Protein AF-A0AAP0E7V7-F1 (afdb_monomer)

Structure (mmCIF, N/CA/C/O backbone):
data_AF-A0AAP0E7V7-F1
#
_entry.id   AF-A0AAP0E7V7-F1
#
loop_
_atom_site.group_PDB
_atom_site.id
_atom_site.type_symbol
_atom_site.label_atom_id
_atom_site.label_alt_id
_atom_site.label_comp_id
_atom_site.label_asym_id
_atom_site.label_entity_id
_atom_site.label_seq_id
_atom_site.pdbx_PDB_ins_code
_atom_site.Cartn_x
_atom_site.Cartn_y
_atom_site.Cartn_z
_atom_site.occupancy
_atom_site.B_iso_or_equiv
_atom_site.auth_seq_id
_atom_site.auth_comp_id
_atom_site.auth_asym_id
_atom_site.auth_atom_id
_atom_site.pdbx_PDB_model_num
ATOM 1 N N . MET A 1 1 ? 67.922 8.436 6.495 1.00 41.59 1 MET A N 1
ATOM 2 C CA . MET A 1 1 ? 66.535 8.089 6.155 1.00 41.59 1 MET A CA 1
ATOM 3 C C . MET A 1 1 ? 66.139 6.976 7.114 1.00 41.59 1 MET A C 1
ATOM 5 O O . MET A 1 1 ? 66.466 5.829 6.859 1.00 41.59 1 MET A O 1
ATOM 9 N N . GLU A 1 2 ? 65.877 7.317 8.380 1.00 47.53 2 GLU A N 1
ATOM 10 C CA . GLU A 1 2 ? 64.503 7.602 8.859 1.00 47.53 2 GLU A CA 1
ATOM 11 C C . GLU A 1 2 ? 63.650 6.352 8.574 1.00 47.53 2 GLU A C 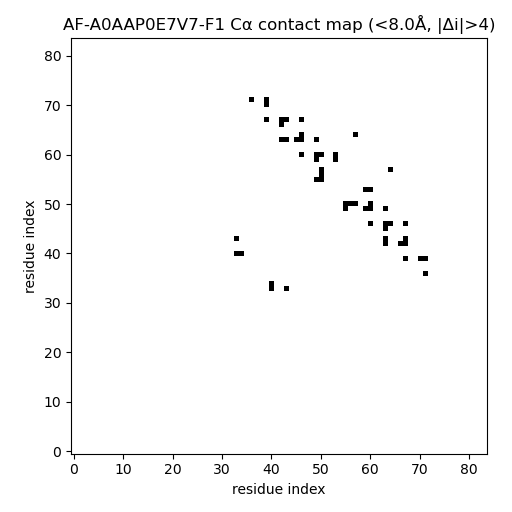1
ATOM 13 O O . GLU A 1 2 ? 63.177 6.185 7.458 1.00 47.53 2 GLU A O 1
ATOM 18 N N . ASP A 1 3 ? 63.624 5.304 9.403 1.00 43.09 3 ASP A N 1
ATOM 19 C CA . ASP A 1 3 ? 63.446 5.212 10.865 1.00 43.09 3 ASP A CA 1
ATOM 20 C C . ASP A 1 3 ? 62.072 5.712 11.341 1.00 43.09 3 ASP A C 1
ATOM 22 O O . ASP A 1 3 ? 61.907 6.879 11.681 1.00 43.09 3 ASP A O 1
ATOM 26 N N . LEU A 1 4 ? 61.096 4.794 11.313 1.00 51.44 4 LEU A N 1
ATOM 27 C CA . LEU A 1 4 ? 60.055 4.558 12.330 1.00 51.44 4 LEU A CA 1
ATOM 28 C C . LEU A 1 4 ? 59.333 3.257 11.885 1.00 51.44 4 LEU A C 1
ATOM 30 O O . LEU A 1 4 ? 58.506 3.283 10.983 1.00 51.44 4 LEU A O 1
ATOM 34 N N . LYS A 1 5 ? 59.677 2.029 12.310 1.00 46.44 5 LYS A N 1
ATOM 35 C CA . LYS A 1 5 ? 59.780 1.517 13.689 1.00 46.44 5 LYS A CA 1
ATOM 36 C C . LYS A 1 5 ? 58.642 2.125 14.509 1.00 46.44 5 LYS A C 1
ATOM 38 O O . LYS A 1 5 ? 58.615 3.317 14.717 1.00 46.44 5 LYS A O 1
ATOM 43 N N . LYS A 1 6 ? 57.702 1.377 15.063 1.00 42.22 6 LYS A N 1
ATOM 44 C CA . LYS A 1 6 ? 57.981 0.762 16.353 1.00 42.22 6 LYS A CA 1
ATOM 45 C C . LYS A 1 6 ? 56.709 0.065 16.838 1.00 42.22 6 LYS A C 1
ATOM 47 O O . LYS A 1 6 ? 55.702 0.695 17.132 1.00 42.22 6 LYS A O 1
ATOM 52 N N . THR A 1 7 ? 56.788 -1.255 16.894 1.00 48.59 7 THR A N 1
ATOM 53 C CA . THR A 1 7 ? 56.140 -2.059 17.931 1.00 48.59 7 THR A CA 1
ATOM 54 C C . THR A 1 7 ? 56.725 -1.645 19.284 1.00 48.59 7 THR A C 1
ATOM 56 O O . THR A 1 7 ? 57.933 -1.440 19.314 1.00 48.59 7 THR A O 1
ATOM 59 N N . GLU A 1 8 ? 55.900 -1.593 20.341 1.00 49.00 8 GLU A N 1
ATOM 60 C CA . GLU A 1 8 ? 56.126 -1.057 21.710 1.00 49.00 8 GLU A CA 1
ATOM 61 C C . GLU A 1 8 ? 55.542 0.354 21.890 1.00 49.00 8 GLU A C 1
ATOM 63 O O . GLU A 1 8 ? 55.822 1.240 21.100 1.00 49.00 8 GLU A O 1
ATOM 68 N N . GLU A 1 9 ? 54.704 0.679 22.872 1.00 38.84 9 GLU A N 1
ATOM 69 C CA . GLU A 1 9 ? 54.489 0.130 24.209 1.00 38.84 9 GLU A CA 1
ATOM 70 C C . GLU A 1 9 ? 53.133 0.637 24.723 1.00 38.84 9 GLU A C 1
ATOM 72 O O . GLU A 1 9 ? 52.672 1.723 24.380 1.00 38.84 9 GLU A O 1
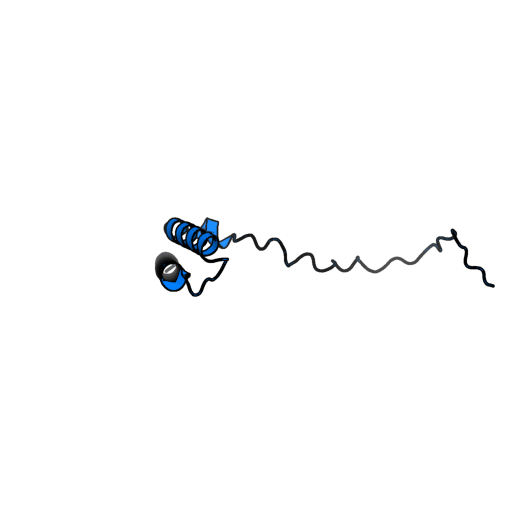ATOM 77 N N . ARG A 1 10 ? 52.515 -0.139 25.606 1.00 46.44 10 ARG A N 1
ATOM 78 C CA . ARG A 1 10 ? 51.455 0.315 26.505 1.00 46.44 10 ARG A CA 1
ATOM 79 C C . ARG A 1 10 ? 52.046 1.328 27.501 1.00 46.44 10 ARG A C 1
ATOM 81 O O . ARG A 1 10 ? 52.982 0.949 28.199 1.00 46.44 10 ARG A O 1
ATOM 88 N N . PRO A 1 11 ? 51.453 2.516 27.714 1.00 46.38 11 PRO A N 1
ATOM 89 C CA . PRO A 1 11 ? 51.522 3.179 29.006 1.00 46.38 11 PRO A CA 1
ATOM 90 C C . PRO A 1 11 ? 50.262 2.808 29.787 1.00 46.38 11 PRO A C 1
ATOM 92 O O . PRO A 1 11 ? 49.133 2.976 29.325 1.00 46.38 11 PRO A O 1
ATOM 95 N N . LEU A 1 12 ? 50.449 2.242 30.973 1.00 46.09 12 LEU A N 1
ATOM 96 C CA . LEU A 1 12 ? 49.380 2.091 31.948 1.00 46.09 12 LEU A CA 1
ATOM 97 C C . LEU A 1 12 ? 48.813 3.475 32.352 1.00 46.09 12 LEU A C 1
ATOM 99 O O . LEU A 1 12 ? 49.582 4.387 32.623 1.00 46.09 12 LEU A O 1
ATOM 103 N N . GLN A 1 13 ? 47.479 3.518 32.515 1.00 46.78 13 GLN A N 1
ATOM 104 C CA . GLN A 1 13 ? 46.685 4.342 33.455 1.00 46.78 13 GLN A CA 1
ATOM 105 C C . GLN A 1 13 ? 46.239 5.770 33.060 1.00 46.78 13 GLN A C 1
ATOM 107 O O . GLN A 1 13 ? 46.973 6.743 33.192 1.00 46.78 13 GLN A O 1
ATOM 112 N N . SER A 1 14 ? 44.931 5.918 32.802 1.00 39.97 14 SER A N 1
ATOM 113 C CA . SER A 1 14 ? 43.994 6.602 33.723 1.00 39.97 14 SER A CA 1
ATOM 114 C C . SER A 1 14 ? 42.539 6.170 33.437 1.00 39.97 14 SER A C 1
ATOM 116 O O . SER A 1 14 ? 42.195 5.988 32.270 1.00 39.97 14 SER A O 1
ATOM 118 N N . PRO A 1 15 ? 41.685 5.948 34.458 1.00 51.78 15 PRO A N 1
ATOM 119 C CA . PRO A 1 15 ? 40.302 5.518 34.273 1.00 51.78 15 PRO A CA 1
ATOM 120 C C . PRO A 1 15 ? 39.386 6.743 34.217 1.00 51.78 15 PRO A C 1
ATOM 122 O O . PRO A 1 15 ? 39.264 7.416 35.234 1.00 51.78 15 PRO A O 1
ATOM 125 N N . SER A 1 16 ? 38.774 7.048 33.069 1.00 50.06 16 SER A N 1
ATOM 126 C CA . SER A 1 16 ? 37.497 7.788 32.925 1.00 50.06 16 SER A CA 1
ATOM 127 C C . SER A 1 16 ? 37.344 8.304 31.494 1.00 50.06 16 SER A C 1
ATOM 129 O O . SER A 1 16 ? 37.840 9.375 31.172 1.00 50.06 16 SER A O 1
ATOM 131 N N . ASP A 1 17 ? 36.688 7.527 30.638 1.00 51.38 17 ASP A N 1
ATOM 132 C CA . ASP A 1 17 ? 35.607 8.010 29.765 1.00 51.38 17 ASP A CA 1
ATOM 133 C C . ASP A 1 17 ? 34.970 6.753 29.146 1.00 51.38 17 ASP A C 1
ATOM 135 O O . ASP A 1 17 ? 35.703 5.914 28.608 1.00 51.38 17 ASP A O 1
ATOM 139 N N . PRO A 1 18 ? 33.649 6.533 29.254 1.00 59.56 18 PRO A N 1
ATOM 140 C CA . PRO A 1 18 ? 33.012 5.471 28.488 1.00 59.56 18 PRO A CA 1
ATOM 141 C C . PRO A 1 18 ? 33.239 5.734 26.987 1.00 59.56 18 PRO A C 1
ATOM 143 O O . PRO A 1 18 ? 33.219 6.895 26.564 1.00 59.56 18 PRO A O 1
ATOM 146 N N . PRO A 1 19 ? 33.472 4.693 26.165 1.00 55.44 19 PRO A N 1
ATOM 147 C CA . PRO A 1 19 ? 33.593 4.871 24.726 1.00 55.44 19 PRO A CA 1
ATOM 148 C C . PRO A 1 19 ? 32.310 5.529 24.218 1.00 55.44 19 PRO A C 1
ATOM 150 O O . PRO A 1 19 ? 31.220 4.986 24.392 1.00 55.44 19 PRO A O 1
ATOM 153 N N . LYS A 1 20 ? 32.434 6.723 23.626 1.00 60.72 20 LYS A N 1
ATOM 154 C CA . LYS A 1 20 ? 31.334 7.341 22.883 1.00 60.72 20 LYS A CA 1
ATOM 155 C C . LYS A 1 20 ? 30.905 6.339 21.805 1.00 60.72 20 LYS A C 1
ATOM 157 O O . LYS A 1 20 ? 31.769 5.973 21.003 1.00 60.72 20 LYS A O 1
ATOM 162 N N . PRO A 1 21 ? 29.638 5.886 21.786 1.00 57.50 21 PRO A N 1
ATOM 163 C CA . PRO A 1 21 ? 29.144 5.037 20.716 1.00 57.50 21 PRO A CA 1
ATOM 164 C C . PRO A 1 21 ? 29.398 5.750 19.390 1.00 57.50 21 PRO A C 1
ATOM 166 O O . PRO A 1 21 ? 29.005 6.905 19.202 1.00 57.50 21 PRO A O 1
ATOM 169 N N . LEU A 1 22 ? 30.144 5.090 18.509 1.00 56.94 22 LEU A N 1
ATOM 170 C CA . LEU A 1 22 ? 30.320 5.489 17.121 1.00 56.94 22 LEU A CA 1
ATOM 171 C C . LEU A 1 22 ? 28.967 5.296 16.441 1.00 56.94 22 LEU A C 1
ATOM 173 O O . LEU A 1 22 ? 28.745 4.222 15.908 1.00 56.94 22 LEU A O 1
ATOM 177 N N . HIS A 1 23 ? 28.089 6.302 16.553 1.00 57.09 23 HIS A N 1
ATOM 178 C CA . HIS A 1 23 ? 26.831 6.479 15.814 1.00 57.09 23 HIS A CA 1
ATOM 179 C C . HIS A 1 23 ? 26.332 5.165 15.178 1.00 57.09 23 HIS A C 1
AT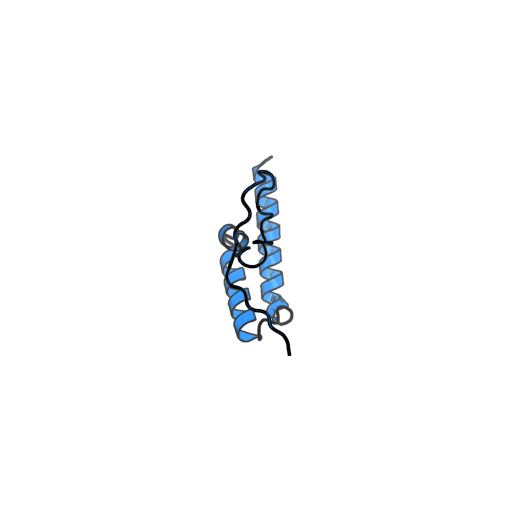OM 181 O O . HIS A 1 23 ? 26.530 4.922 13.989 1.00 57.09 23 HIS A O 1
ATOM 187 N N . GLU A 1 24 ? 25.753 4.295 16.009 1.00 55.03 24 GLU A N 1
ATOM 188 C CA . GLU A 1 24 ? 25.187 3.001 15.600 1.00 55.03 24 GLU A CA 1
ATOM 189 C C . GLU A 1 24 ? 23.767 3.158 15.022 1.00 55.03 24 GLU A C 1
ATOM 191 O O . GLU A 1 24 ? 23.024 2.192 14.900 1.00 55.03 24 GLU A O 1
ATOM 196 N N . ASP A 1 25 ? 23.383 4.365 14.607 1.00 53.97 25 ASP A N 1
ATOM 197 C CA . ASP A 1 25 ? 21.995 4.710 14.309 1.00 53.97 25 ASP A CA 1
ATOM 198 C C . ASP A 1 25 ? 21.852 5.278 12.885 1.00 53.97 25 ASP A C 1
ATOM 200 O O . ASP A 1 25 ? 21.582 6.463 12.721 1.00 53.97 25 ASP 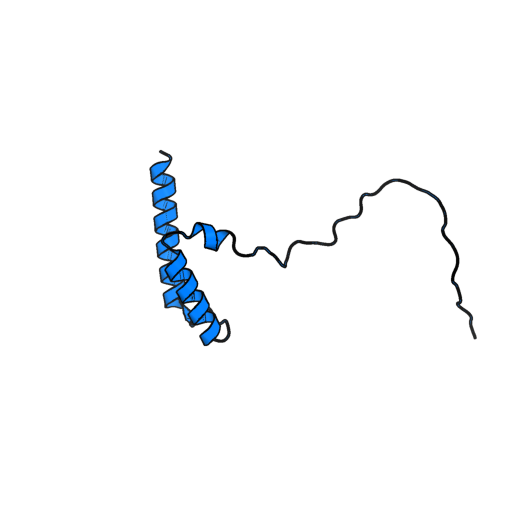A O 1
ATOM 204 N N . ASP A 1 26 ? 22.086 4.484 11.832 1.00 51.75 26 ASP A N 1
ATOM 205 C CA . ASP A 1 26 ? 21.565 4.827 10.484 1.00 51.75 26 ASP A CA 1
ATOM 206 C C . ASP A 1 26 ? 21.374 3.609 9.555 1.00 51.75 26 ASP A C 1
ATOM 208 O O . ASP A 1 2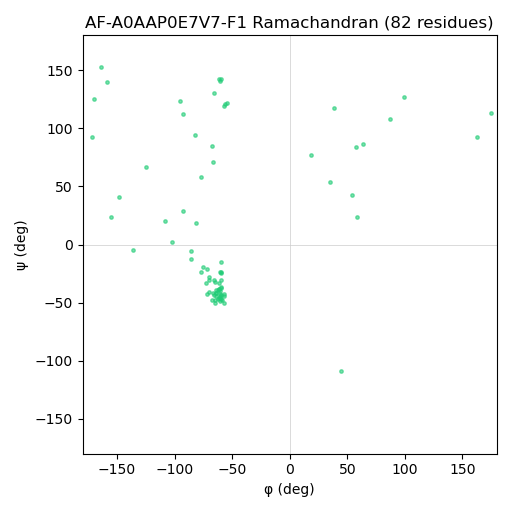6 ? 21.422 3.732 8.334 1.00 51.75 26 ASP A O 1
ATOM 212 N N . ALA A 1 27 ? 21.206 2.394 10.092 1.00 53.25 27 ALA A N 1
ATOM 213 C CA . ALA A 1 27 ? 21.134 1.200 9.236 1.00 53.25 27 ALA A CA 1
ATOM 214 C C . ALA A 1 27 ? 20.042 0.179 9.580 1.00 53.25 27 ALA A C 1
ATOM 216 O O . ALA A 1 27 ? 19.874 -0.760 8.808 1.00 53.25 27 ALA A O 1
ATOM 217 N N . ASP A 1 28 ? 19.281 0.363 10.663 1.00 48.12 28 ASP A N 1
ATOM 218 C CA . ASP A 1 28 ? 18.236 -0.591 11.062 1.00 48.12 28 ASP A CA 1
ATOM 219 C C . ASP A 1 28 ? 17.043 0.097 11.753 1.00 48.12 28 ASP A C 1
ATOM 221 O O . ASP A 1 28 ? 16.452 -0.416 12.696 1.00 48.12 28 ASP A O 1
ATOM 225 N N . GLU A 1 29 ? 16.615 1.264 11.255 1.00 46.56 29 GLU A N 1
ATOM 226 C CA . GLU A 1 29 ? 15.200 1.640 11.407 1.00 46.56 29 GLU A CA 1
ATOM 227 C C . GLU A 1 29 ? 14.405 0.832 10.364 1.00 46.56 29 GLU A C 1
ATOM 229 O O . GLU A 1 29 ? 13.794 1.374 9.440 1.00 46.56 29 GLU A O 1
ATOM 234 N N . GLU A 1 30 ? 14.518 -0.500 10.461 1.00 49.53 30 GLU A N 1
ATOM 235 C CA . GLU A 1 30 ? 13.804 -1.506 9.680 1.00 49.53 30 GLU A CA 1
ATOM 236 C C . GLU A 1 30 ? 12.326 -1.428 10.060 1.00 49.53 30 GLU A C 1
ATOM 238 O O . GLU A 1 30 ? 11.794 -2.260 10.780 1.00 49.53 30 GLU A O 1
ATOM 243 N N . ASP A 1 31 ? 11.685 -0.347 9.622 1.00 50.59 31 ASP A N 1
ATOM 244 C CA . ASP A 1 31 ? 10.267 -0.199 9.348 1.00 50.59 31 ASP A CA 1
ATOM 245 C C . ASP A 1 31 ? 9.367 -1.002 10.317 1.00 50.59 31 ASP A C 1
ATOM 247 O O . ASP A 1 31 ? 8.474 -1.762 9.937 1.00 50.59 31 ASP A O 1
ATOM 251 N N . ASP A 1 32 ? 9.563 -0.794 11.625 1.00 51.16 32 ASP A N 1
ATOM 252 C CA . ASP A 1 32 ? 8.623 -1.259 12.656 1.00 51.16 32 ASP A CA 1
ATOM 253 C C . ASP A 1 32 ? 7.231 -0.619 12.422 1.00 51.16 32 ASP A C 1
ATOM 255 O O . ASP A 1 32 ? 6.189 -1.108 12.876 1.00 51.16 32 ASP A O 1
ATOM 259 N N . ASN A 1 33 ? 7.183 0.429 11.585 1.00 53.47 33 ASN A N 1
ATOM 260 C CA . ASN A 1 33 ? 5.961 0.967 11.013 1.00 53.47 33 ASN A CA 1
ATOM 261 C C . ASN A 1 33 ? 5.211 -0.056 10.135 1.00 53.47 33 ASN A C 1
ATOM 263 O O . ASN A 1 33 ? 3.988 -0.117 10.278 1.00 53.47 33 ASN A O 1
ATOM 267 N N . VAL A 1 34 ? 5.872 -0.910 9.328 1.00 58.12 34 VAL A N 1
ATOM 268 C CA . VAL A 1 34 ? 5.212 -1.937 8.478 1.00 58.12 34 VAL A CA 1
ATOM 269 C C . VAL A 1 34 ? 4.434 -2.943 9.299 1.00 58.12 34 VAL A C 1
ATOM 271 O O . VAL A 1 34 ? 3.290 -3.253 8.962 1.00 58.12 34 VAL A O 1
ATOM 274 N N . LYS A 1 35 ? 5.021 -3.459 10.386 1.00 56.69 35 LYS A N 1
ATOM 275 C CA . LYS A 1 35 ? 4.354 -4.456 11.244 1.00 56.69 35 LYS A CA 1
ATOM 276 C C . LYS A 1 35 ? 3.121 -3.863 11.915 1.00 56.69 35 LYS A C 1
ATOM 278 O O . LYS A 1 35 ? 2.117 -4.553 12.083 1.00 56.69 35 LYS A O 1
ATOM 283 N N . GLN A 1 36 ? 3.142 -2.565 12.218 1.00 59.31 36 GLN A N 1
ATOM 284 C CA . GLN A 1 36 ? 1.963 -1.866 12.710 1.00 59.31 36 GLN A CA 1
ATOM 285 C C . GLN A 1 36 ? 0.885 -1.650 11.639 1.00 59.31 36 GLN A C 1
ATOM 287 O O . GLN A 1 36 ? -0.262 -1.424 12.024 1.00 59.31 36 GLN A O 1
ATOM 292 N N . LEU A 1 37 ? 1.182 -1.684 10.336 1.00 68.56 37 LEU A N 1
ATOM 293 C CA . LEU A 1 37 ? 0.213 -1.312 9.294 1.00 68.56 37 LEU A CA 1
ATOM 294 C C . LEU A 1 37 ? -1.054 -2.173 9.289 1.00 68.56 37 LEU A C 1
ATOM 296 O O . LEU A 1 37 ? -2.074 -1.672 8.828 1.00 68.56 37 LEU A O 1
ATOM 300 N N . ASN A 1 38 ? -1.019 -3.403 9.815 1.00 78.25 38 ASN A N 1
ATOM 301 C CA . ASN A 1 38 ? -2.163 -4.319 9.911 1.00 78.25 38 ASN A CA 1
ATOM 302 C C . ASN A 1 38 ? -2.986 -4.352 8.604 1.00 78.25 38 ASN A C 1
ATOM 304 O O . ASN A 1 38 ? -2.475 -4.818 7.585 1.00 78.25 38 ASN A O 1
ATOM 308 N N . GLU A 1 39 ? -4.201 -3.796 8.566 1.00 81.81 39 GLU A N 1
ATOM 309 C CA . GLU A 1 39 ? -5.038 -3.701 7.360 1.00 81.81 39 GLU A CA 1
ATOM 310 C C . GLU A 1 39 ? -4.402 -2.916 6.189 1.00 81.81 39 GLU A C 1
ATOM 312 O O . GLU A 1 39 ? -4.711 -3.174 5.025 1.00 81.81 39 GLU A O 1
ATOM 317 N N . CYS A 1 40 ? -3.468 -2.005 6.473 1.00 90.06 40 CYS A N 1
ATOM 318 C CA . CYS A 1 40 ? -2.727 -1.215 5.487 1.00 90.06 40 CYS A CA 1
ATOM 319 C C . CYS A 1 40 ? -1.477 -1.927 4.938 1.00 90.06 40 CYS A C 1
ATOM 321 O O . CYS A 1 40 ? -0.841 -1.407 4.020 1.00 90.06 40 CYS A O 1
ATOM 323 N N . SER A 1 41 ? -1.114 -3.103 5.465 1.00 88.06 41 SER A N 1
ATOM 324 C CA . SER A 1 41 ? 0.089 -3.848 5.049 1.00 88.06 41 SER A CA 1
ATOM 325 C C . SER A 1 41 ? 0.068 -4.226 3.564 1.00 88.06 41 SER A C 1
ATOM 327 O O . SER A 1 41 ? 1.084 -4.121 2.881 1.00 88.06 41 SER A O 1
ATOM 329 N N . SER A 1 42 ? -1.105 -4.569 3.025 1.00 90.38 42 SER A N 1
ATOM 330 C CA . SER A 1 42 ? -1.296 -4.886 1.601 1.00 90.38 42 SER A CA 1
ATOM 331 C C . SER A 1 42 ? -0.913 -3.728 0.665 1.00 90.38 42 SER A C 1
ATOM 333 O O . SER A 1 42 ? -0.309 -3.939 -0.389 1.00 90.38 42 SER A O 1
ATOM 335 N N . LEU A 1 43 ? -1.206 -2.490 1.070 1.00 92.25 43 LEU A N 1
ATOM 336 C CA . LEU A 1 43 ? -0.857 -1.283 0.317 1.00 92.25 43 LEU A CA 1
ATOM 337 C C . LEU A 1 43 ? 0.642 -0.998 0.378 1.00 92.25 43 LEU A C 1
ATOM 339 O O . LEU A 1 43 ? 1.218 -0.521 -0.596 1.00 92.25 43 LEU A O 1
ATOM 343 N N . TYR A 1 44 ? 1.283 -1.325 1.497 1.00 91.00 44 TYR A N 1
ATOM 344 C CA . TYR A 1 44 ? 2.728 -1.197 1.637 1.00 91.00 44 TYR A CA 1
ATOM 345 C C . TYR A 1 44 ? 3.483 -2.227 0.797 1.00 91.00 44 TYR A C 1
ATOM 347 O O . TYR A 1 44 ? 4.453 -1.871 0.136 1.00 91.00 44 TYR A O 1
ATOM 355 N N . LEU A 1 45 ? 3.009 -3.476 0.737 1.00 92.12 45 LEU A N 1
ATOM 356 C CA . LEU A 1 45 ? 3.548 -4.473 -0.195 1.00 92.12 45 LEU A CA 1
ATOM 357 C C . LEU A 1 45 ? 3.401 -4.003 -1.650 1.00 92.12 45 LEU A C 1
ATOM 359 O O . LEU A 1 45 ? 4.366 -4.038 -2.403 1.00 92.12 45 LEU A O 1
ATOM 363 N N . SER A 1 46 ? 2.242 -3.440 -2.007 1.00 93.31 46 SER A N 1
ATOM 364 C CA . SER A 1 46 ? 2.019 -2.866 -3.344 1.00 93.31 46 SER A CA 1
ATOM 365 C C . SER A 1 46 ? 2.987 -1.712 -3.653 1.00 93.31 46 SER A C 1
ATOM 367 O O . SER A 1 46 ? 3.506 -1.606 -4.764 1.00 93.31 46 SER A O 1
ATOM 369 N N . LEU A 1 47 ? 3.264 -0.852 -2.665 1.00 94.19 47 LEU A N 1
ATOM 370 C CA . LEU A 1 47 ? 4.262 0.211 -2.784 1.00 94.19 47 LEU A CA 1
ATOM 371 C C . LEU A 1 47 ? 5.674 -0.360 -2.968 1.00 94.19 47 LEU A C 1
ATOM 373 O O . LEU A 1 47 ? 6.402 0.123 -3.834 1.00 94.19 47 LEU A O 1
ATOM 377 N N . GLN A 1 48 ? 6.054 -1.384 -2.200 1.00 92.50 48 GLN A N 1
ATOM 378 C CA . GLN A 1 48 ? 7.342 -2.065 -2.357 1.00 92.50 48 GLN A CA 1
ATOM 379 C C . GLN A 1 48 ? 7.497 -2.657 -3.760 1.00 92.50 48 GLN A C 1
ATOM 381 O O . GLN A 1 48 ? 8.505 -2.391 -4.414 1.00 92.50 48 GLN A O 1
ATOM 386 N N . ASP A 1 49 ? 6.488 -3.370 -4.265 1.00 95.12 49 ASP A N 1
ATOM 387 C CA . ASP A 1 49 ? 6.474 -3.898 -5.635 1.00 95.12 49 ASP A CA 1
ATOM 388 C C . ASP A 1 49 ? 6.649 -2.784 -6.673 1.00 95.12 49 ASP A C 1
ATOM 390 O O . ASP A 1 49 ? 7.446 -2.898 -7.610 1.00 95.12 49 ASP A O 1
ATOM 394 N N . CYS A 1 50 ? 5.953 -1.658 -6.504 1.00 96.19 50 CYS A N 1
ATOM 395 C CA . CYS A 1 50 ? 6.122 -0.526 -7.405 1.00 96.19 50 CYS A CA 1
ATOM 396 C C . CYS A 1 50 ? 7.541 0.063 -7.340 1.00 96.19 50 CYS A C 1
ATOM 398 O O . CYS A 1 50 ? 8.126 0.372 -8.383 1.00 96.19 50 CYS A O 1
ATOM 400 N N . LEU A 1 51 ? 8.119 0.201 -6.144 1.00 93.81 51 LEU A N 1
ATOM 401 C CA . LEU A 1 51 ? 9.478 0.713 -5.961 1.00 93.81 51 LEU A CA 1
ATOM 402 C C . LEU A 1 51 ? 10.518 -0.213 -6.599 1.00 93.81 51 LEU A C 1
ATOM 404 O O . LEU A 1 51 ? 11.451 0.286 -7.228 1.00 93.81 51 LEU A O 1
ATOM 408 N N . ILE A 1 52 ? 10.345 -1.533 -6.503 1.00 95.94 52 ILE A N 1
ATOM 409 C CA . ILE A 1 52 ? 11.204 -2.523 -7.172 1.00 95.94 52 ILE A CA 1
ATOM 410 C C . ILE A 1 52 ? 11.149 -2.324 -8.693 1.00 95.94 52 ILE A C 1
ATOM 412 O O . ILE A 1 52 ? 12.190 -2.228 -9.342 1.00 95.94 52 ILE A O 1
ATOM 416 N N . ASN A 1 53 ? 9.947 -2.158 -9.250 1.00 96.50 53 ASN A N 1
ATOM 417 C CA . ASN A 1 53 ? 9.740 -1.985 -10.691 1.00 96.50 53 ASN A CA 1
ATOM 41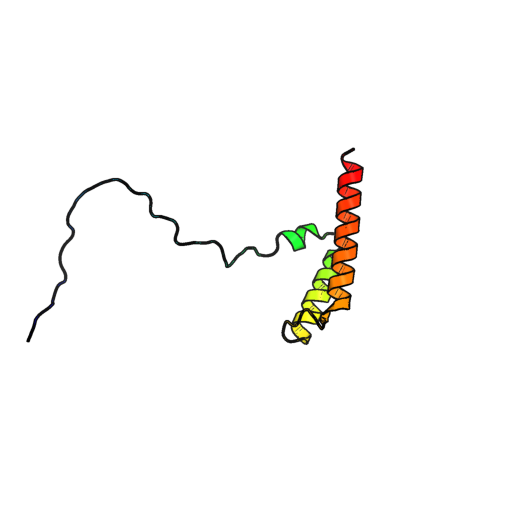8 C C . ASN A 1 53 ? 10.112 -0.586 -11.218 1.00 96.50 53 ASN A C 1
ATOM 420 O O . ASN A 1 53 ? 10.336 -0.413 -12.414 1.00 96.50 53 ASN A O 1
ATOM 424 N N . SER A 1 54 ? 10.195 0.415 -10.340 1.00 92.75 54 SER A N 1
ATOM 425 C CA . SER A 1 54 ? 10.417 1.822 -10.705 1.00 92.75 54 SER A CA 1
ATOM 426 C C . SER A 1 54 ? 11.811 2.332 -10.343 1.00 92.75 54 SER A C 1
ATOM 428 O O . SER A 1 54 ? 11.998 3.540 -10.199 1.00 92.75 54 SER A O 1
ATOM 430 N N . ASN A 1 55 ? 12.794 1.447 -10.148 1.00 93.50 55 ASN A N 1
ATOM 431 C CA . ASN A 1 55 ? 14.155 1.819 -9.742 1.00 93.50 55 ASN A CA 1
ATOM 432 C C . ASN A 1 55 ? 14.167 2.683 -8.460 1.00 93.50 55 ASN A C 1
ATOM 434 O O . ASN A 1 55 ? 14.849 3.707 -8.375 1.00 93.50 55 ASN A O 1
AT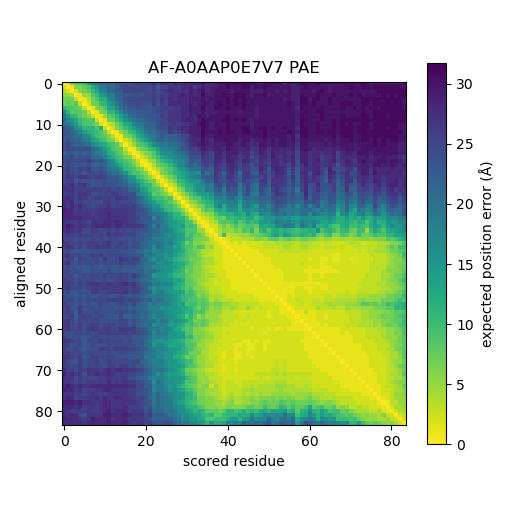OM 438 N N . ARG A 1 56 ? 13.337 2.291 -7.485 1.00 90.50 56 ARG A N 1
ATOM 439 C CA . ARG A 1 56 ? 13.065 2.986 -6.214 1.00 90.50 56 ARG A CA 1
ATOM 440 C C . ARG A 1 56 ? 12.529 4.417 -6.368 1.00 90.50 56 ARG A C 1
ATOM 442 O O . ARG A 1 56 ? 12.631 5.228 -5.449 1.00 90.50 56 ARG A O 1
ATOM 449 N N . ASN A 1 57 ? 11.916 4.745 -7.505 1.00 91.06 57 ASN A N 1
ATOM 450 C CA . ASN A 1 57 ? 11.293 6.047 -7.718 1.00 91.06 57 ASN A CA 1
ATOM 451 C C . ASN A 1 57 ? 9.884 6.114 -7.106 1.00 91.06 57 ASN A C 1
ATOM 453 O O . ASN A 1 57 ? 8.887 5.800 -7.756 1.00 91.06 57 ASN A O 1
ATOM 457 N N . TRP A 1 58 ? 9.790 6.606 -5.871 1.00 91.00 58 TRP A N 1
ATOM 458 C CA . TRP A 1 58 ? 8.512 6.780 -5.170 1.00 91.00 58 TRP A CA 1
ATOM 459 C C . TRP A 1 58 ? 7.532 7.731 -5.877 1.00 91.00 58 TRP A C 1
ATOM 461 O O . TRP A 1 58 ? 6.324 7.609 -5.685 1.00 91.00 58 TRP A O 1
ATOM 471 N N . LYS A 1 59 ? 8.017 8.653 -6.728 1.00 93.62 59 LYS A N 1
ATOM 472 C CA . LYS A 1 59 ? 7.144 9.549 -7.509 1.00 93.62 59 LYS A CA 1
ATOM 473 C C . LYS A 1 59 ? 6.383 8.795 -8.597 1.00 93.62 59 LYS A C 1
ATOM 475 O O . LYS A 1 59 ? 5.267 9.187 -8.918 1.00 93.62 59 LYS A O 1
ATOM 480 N N . SER A 1 60 ? 6.955 7.718 -9.137 1.00 94.56 60 SER A N 1
ATOM 481 C CA . SER A 1 60 ? 6.255 6.825 -10.070 1.00 94.56 60 SER A CA 1
ATOM 482 C C . SER A 1 60 ? 5.170 6.005 -9.365 1.00 94.56 60 SER A C 1
ATOM 484 O O . SER A 1 60 ? 4.151 5.690 -9.971 1.00 94.56 60 SER A O 1
ATOM 486 N N . CYS A 1 61 ? 5.350 5.743 -8.068 1.00 95.12 61 CYS A N 1
ATOM 487 C CA . CYS A 1 61 ? 4.449 4.968 -7.209 1.00 95.12 61 CYS A CA 1
ATOM 488 C C . CYS A 1 61 ? 3.425 5.833 -6.468 1.00 95.12 61 CYS A C 1
ATOM 490 O O . CYS A 1 61 ? 3.001 5.536 -5.350 1.00 95.12 61 CYS A O 1
ATOM 492 N N . GLN A 1 62 ? 3.057 6.973 -7.058 1.00 96.50 62 GLN A N 1
ATOM 493 C CA . GLN A 1 62 ? 2.249 7.982 -6.381 1.00 96.50 62 GLN A CA 1
ATOM 494 C C . GLN A 1 62 ? 0.880 7.439 -5.941 1.00 96.50 62 GLN A C 1
ATOM 496 O O . GLN A 1 62 ? 0.338 7.891 -4.932 1.00 96.50 62 GLN A O 1
ATOM 501 N N . LYS A 1 63 ? 0.325 6.476 -6.688 1.00 95.62 63 LYS A N 1
ATOM 502 C CA . LYS A 1 63 ? -0.960 5.838 -6.377 1.00 95.62 63 LYS A CA 1
ATOM 503 C C . LYS A 1 63 ? -0.859 5.001 -5.106 1.00 95.62 63 LYS A C 1
ATOM 505 O O 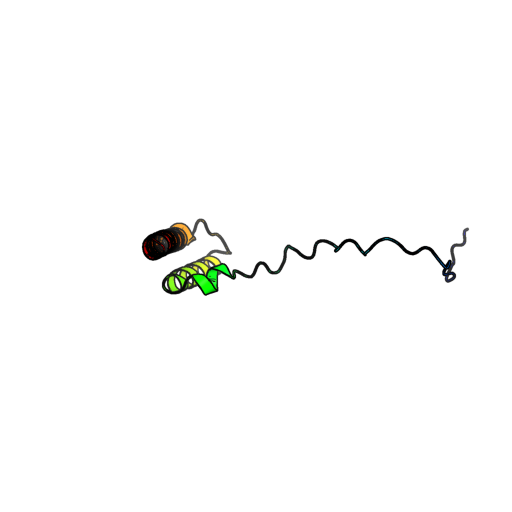. LYS A 1 63 ? -1.687 5.154 -4.211 1.00 95.62 63 LYS A O 1
ATOM 510 N N . GLU A 1 64 ? 0.181 4.183 -5.003 1.00 93.50 64 GLU A N 1
ATOM 511 C CA . GLU A 1 64 ? 0.441 3.310 -3.860 1.00 93.50 64 GLU A CA 1
ATOM 512 C C . GLU A 1 64 ? 0.766 4.148 -2.616 1.00 93.50 64 GLU A C 1
ATOM 514 O O . GLU A 1 64 ? 0.211 3.904 -1.545 1.00 93.50 64 GLU A O 1
ATOM 519 N N . VAL A 1 65 ? 1.561 5.215 -2.771 1.00 92.62 65 VAL A N 1
ATOM 520 C CA . VAL A 1 65 ? 1.868 6.173 -1.693 1.00 92.62 65 VAL A CA 1
ATOM 521 C C . VAL A 1 65 ? 0.601 6.848 -1.161 1.00 92.62 65 VAL A C 1
ATOM 523 O O . VAL A 1 65 ? 0.404 6.934 0.052 1.00 92.62 65 VAL A O 1
ATOM 526 N N . GLN A 1 66 ? -0.276 7.333 -2.044 1.00 95.50 66 GLN A N 1
ATOM 527 C CA . GLN A 1 66 ? -1.524 7.981 -1.629 1.00 95.50 66 GLN A CA 1
ATOM 528 C C . GLN A 1 66 ? -2.471 7.007 -0.933 1.00 95.50 66 GLN A C 1
ATOM 530 O O . GLN A 1 66 ? -3.043 7.351 0.103 1.00 95.50 66 GLN A O 1
ATOM 535 N N . ALA A 1 67 ? -2.620 5.796 -1.471 1.00 93.62 67 ALA A N 1
ATOM 536 C CA . ALA A 1 67 ? -3.467 4.773 -0.875 1.00 93.62 67 ALA A CA 1
ATOM 537 C C . ALA A 1 67 ? -2.966 4.387 0.523 1.00 93.62 67 ALA A C 1
ATOM 539 O O . ALA A 1 67 ? -3.747 4.374 1.479 1.00 93.62 67 ALA A O 1
ATOM 540 N N . LEU A 1 68 ? -1.659 4.147 0.664 1.00 92.88 68 LEU A N 1
ATOM 541 C CA . LEU A 1 68 ? -1.035 3.815 1.940 1.00 92.88 68 LEU A CA 1
ATOM 542 C C . LEU A 1 68 ? -1.218 4.939 2.969 1.00 92.88 68 LEU A C 1
ATOM 544 O O . LEU A 1 68 ? -1.606 4.677 4.109 1.00 92.88 68 LEU A O 1
ATOM 548 N N . LYS A 1 69 ? -1.017 6.198 2.559 1.00 91.00 69 LYS A N 1
ATOM 549 C CA . LYS A 1 69 ? -1.244 7.368 3.419 1.00 91.00 69 LYS A CA 1
ATOM 550 C C . LYS A 1 69 ? -2.695 7.456 3.888 1.00 91.00 69 LYS A C 1
ATOM 552 O O . LYS A 1 69 ? -2.941 7.590 5.082 1.00 91.00 69 LYS A O 1
ATOM 557 N N . ALA A 1 70 ? -3.654 7.325 2.974 1.00 93.75 70 ALA A N 1
ATOM 558 C CA . ALA A 1 70 ? -5.075 7.382 3.307 1.00 93.75 70 ALA A CA 1
ATOM 559 C C . ALA A 1 70 ? -5.488 6.266 4.279 1.00 93.75 70 ALA A C 1
ATOM 561 O O . ALA A 1 70 ? -6.288 6.498 5.186 1.00 93.75 70 ALA A O 1
ATOM 562 N N . CYS A 1 71 ? -4.934 5.063 4.114 1.00 92.88 71 CYS A N 1
ATOM 563 C CA . CYS A 1 71 ? -5.181 3.956 5.030 1.00 92.88 71 CYS A CA 1
ATOM 564 C C . CYS A 1 71 ? -4.627 4.250 6.432 1.00 92.88 71 CYS A C 1
ATOM 566 O O . CYS A 1 71 ? -5.357 4.150 7.421 1.00 92.88 71 CYS A O 1
ATOM 568 N N . ASN A 1 72 ? -3.379 4.715 6.514 1.00 88.88 72 ASN A N 1
ATOM 569 C CA . ASN A 1 72 ? -2.751 5.089 7.780 1.00 88.88 72 ASN A CA 1
ATOM 570 C C . ASN A 1 72 ? -3.489 6.218 8.506 1.00 88.88 72 ASN A C 1
ATOM 572 O O . ASN A 1 72 ? -3.707 6.131 9.715 1.00 88.88 72 ASN A O 1
ATOM 576 N N . ASP A 1 73 ? -3.931 7.243 7.779 1.00 90.56 73 ASP A N 1
ATOM 577 C CA . ASP A 1 73 ? -4.689 8.357 8.350 1.00 90.56 73 ASP A CA 1
ATOM 578 C C . ASP A 1 73 ? -6.025 7.892 8.943 1.00 90.56 73 ASP A C 1
ATOM 580 O O . ASP A 1 73 ? -6.432 8.368 10.004 1.00 90.56 73 ASP A O 1
ATOM 584 N N . ARG A 1 74 ? -6.714 6.950 8.287 1.00 89.88 74 ARG A N 1
ATOM 585 C CA . ARG A 1 74 ? -7.955 6.357 8.810 1.00 89.88 74 ARG A CA 1
ATOM 586 C C . ARG A 1 74 ? -7.687 5.567 10.085 1.00 89.88 74 ARG A C 1
ATOM 588 O O . ARG A 1 74 ? -8.325 5.840 11.095 1.00 89.88 74 ARG A O 1
ATOM 595 N N . ARG A 1 75 ? -6.702 4.670 10.073 1.00 87.69 75 ARG A N 1
ATOM 596 C CA . ARG A 1 75 ? -6.314 3.879 11.249 1.00 87.69 75 ARG A CA 1
ATOM 597 C C . ARG A 1 75 ? -5.942 4.761 12.441 1.00 87.69 75 ARG A C 1
ATOM 599 O O . ARG A 1 75 ? -6.374 4.507 13.559 1.00 87.69 75 ARG A O 1
ATOM 606 N N . ASN A 1 76 ? -5.188 5.835 12.210 1.00 84.81 76 ASN A N 1
ATOM 607 C CA . ASN A 1 76 ? -4.801 6.769 13.268 1.00 84.81 76 ASN A CA 1
ATOM 608 C C . ASN A 1 76 ? -5.998 7.531 13.856 1.00 84.81 76 ASN A C 1
ATOM 610 O O . ASN A 1 76 ? -5.976 7.872 15.037 1.00 84.81 76 ASN A O 1
ATOM 614 N N . LYS A 1 77 ? -7.044 7.793 13.064 1.00 86.81 77 LYS A N 1
ATOM 615 C CA . LYS A 1 77 ? -8.302 8.369 13.565 1.00 86.81 77 LYS A CA 1
ATOM 616 C C . LYS A 1 77 ? -9.098 7.361 14.390 1.00 86.81 77 LYS A C 1
ATOM 618 O O . LYS A 1 77 ? -9.589 7.729 15.449 1.00 86.81 77 LYS A O 1
ATOM 623 N N . GLU A 1 78 ? -9.182 6.108 13.946 1.00 84.12 78 GLU A N 1
ATOM 624 C CA . GLU A 1 78 ? -9.877 5.049 14.692 1.00 84.12 78 GLU A CA 1
ATOM 625 C C . GLU A 1 78 ? -9.199 4.770 16.040 1.00 84.12 78 GLU A C 1
ATOM 627 O O . GLU A 1 78 ? -9.889 4.682 17.051 1.00 84.12 78 GLU A O 1
ATOM 632 N N . LYS A 1 79 ? -7.859 4.731 16.094 1.00 82.44 79 LYS A N 1
ATOM 633 C CA . LYS A 1 79 ? -7.115 4.611 17.364 1.00 82.44 79 LYS A CA 1
ATOM 634 C C . LYS A 1 79 ? -7.470 5.735 18.339 1.00 82.44 79 LYS A C 1
ATOM 636 O O . LYS A 1 79 ? -7.898 5.463 19.451 1.00 82.44 79 LYS A O 1
ATOM 641 N N . LYS A 1 80 ? -7.425 6.990 17.875 1.00 78.94 80 LYS A N 1
ATOM 642 C CA . LYS A 1 80 ? -7.795 8.162 18.688 1.00 78.94 80 LYS A CA 1
ATOM 643 C C . LYS A 1 80 ? -9.248 8.143 19.166 1.00 78.94 80 LYS A C 1
ATOM 645 O O . LYS A 1 80 ? -9.522 8.638 20.245 1.00 78.94 80 LYS A O 1
ATOM 650 N N . LYS A 1 81 ? -10.168 7.588 18.372 1.00 73.56 81 LYS A N 1
ATOM 651 C CA . LYS A 1 81 ? -11.583 7.442 18.745 1.00 73.56 81 LYS A CA 1
ATOM 652 C C . LYS A 1 81 ? -11.830 6.292 19.730 1.00 73.56 81 LYS A C 1
ATOM 654 O O . LYS A 1 81 ? -12.839 6.298 20.415 1.00 73.56 81 LYS A O 1
ATOM 659 N N . SER A 1 82 ? -10.945 5.298 19.765 1.00 66.56 82 SER A N 1
ATOM 660 C CA . SER A 1 82 ? -11.065 4.125 20.642 1.00 66.56 82 SER A CA 1
ATOM 661 C C . SER A 1 82 ? -10.490 4.364 22.046 1.00 66.56 82 SER A C 1
ATOM 663 O O . SER A 1 82 ? -10.698 3.538 22.929 1.00 66.56 82 SER A O 1
ATOM 665 N N . GLU A 1 83 ? -9.745 5.457 22.232 1.00 60.78 83 GLU A N 1
ATOM 666 C CA . GLU A 1 83 ? -9.090 5.857 23.488 1.00 60.78 83 GLU A CA 1
ATOM 667 C C . GLU A 1 83 ? -9.835 6.981 24.248 1.00 60.78 83 GLU A C 1
ATOM 669 O O . GLU A 1 83 ? -9.357 7.402 25.300 1.00 60.78 83 GLU A O 1
ATOM 674 N N . GLU A 1 84 ? -10.990 7.447 23.749 1.00 50.84 84 GLU A N 1
ATOM 675 C CA . GLU A 1 84 ? -11.884 8.436 24.395 1.00 50.84 84 GLU A CA 1
ATOM 676 C C . GLU A 1 84 ? -13.170 7.773 24.911 1.00 50.84 84 GLU A C 1
ATOM 678 O O . GLU A 1 84 ? -13.522 8.014 26.089 1.00 50.84 84 GLU A O 1
#

Solvent-accessible surface area (backbone atoms only — not comparable to full-atom values): 5503 Å² total; per-residue (Å²): 133,84,88,77,85,74,90,82,79,86,80,88,86,82,94,86,74,80,81,74,79,77,79,88,79,86,84,73,87,72,53,68,63,55,76,67,36,61,92,36,34,66,36,48,53,51,33,50,55,38,23,68,76,44,80,64,34,61,80,80,30,46,66,34,52,50,52,34,50,56,42,51,56,49,53,56,49,52,54,60,64,74,76,112

Foldseek 3Di:
DDDDDDDDDDDDDDDDDPPDPPCPPDDPPVPPVLVVLVVLNVLVVVQVVQCVVVVNPSVSVVVSVVSSVVSVVVVVVVVVVVVD

Organism: NCBI:txid152371

Sequence (84 aa):
MEDLKKTEERPLQSPSDPPKPLHEDDADEEDDNVKQLNECSSLYLSLQDCLINSNRNWKSCQKEVQALKACNDRRNKE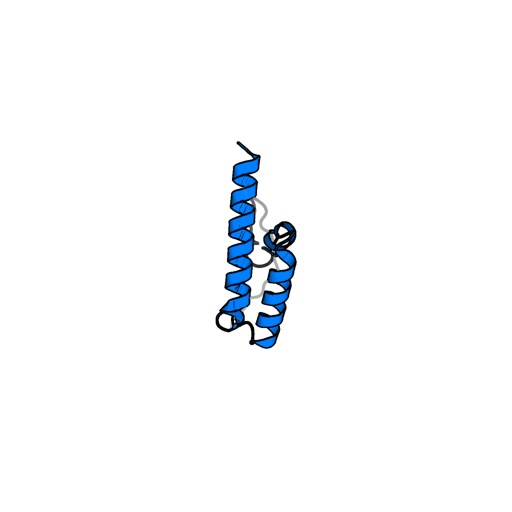KKKSEE

pLDDT: mean 72.12, std 20.33, range [38.84, 96.5]

Secondary structure (DSSP, 8-state):
---------PPP-----PPPP----SS----HHHHHTGGGHHHHHHHHHHHHHTTT-TTTTHHHHHHHHHHHHHHHHHHHHH--

Mean predicted aligned error: 15.86 Å

Radius of gyration: 25.41 Å; Cα contacts (8 Å, |Δi|>4): 28; chains: 1; bounding box: 78×14×45 Å